Protein AF-A0A536HN06-F1 (afdb_monomer)

Radius of gyration: 13.72 Å; Cα contacts (8 Å, |Δi|>4): 105; chains: 1; bounding box: 33×25×34 Å

Structure (mmCIF, N/CA/C/O backbone):
data_AF-A0A536HN06-F1
#
_entry.id   AF-A0A536HN06-F1
#
loop_
_atom_site.group_PDB
_atom_site.id
_atom_site.type_symbol
_atom_site.label_atom_id
_atom_site.label_alt_id
_atom_site.label_comp_id
_atom_site.label_asym_id
_atom_site.label_entity_id
_atom_site.label_seq_id
_atom_site.pdbx_PDB_ins_code
_atom_site.Cartn_x
_atom_site.Cartn_y
_atom_site.Cartn_z
_atom_site.occupancy
_atom_site.B_iso_or_equiv
_atom_site.auth_seq_id
_atom_site.auth_comp_id
_atom_site.auth_asym_id
_atom_site.auth_atom_id
_atom_site.pdbx_PDB_model_num
ATOM 1 N N . MET A 1 1 ? -21.569 -13.314 -17.818 1.00 38.66 1 MET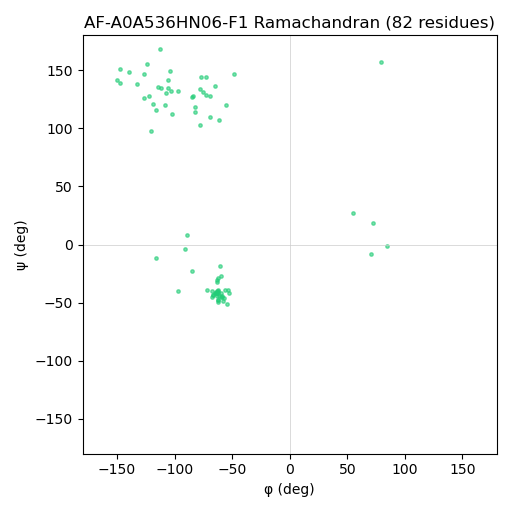 A N 1
ATOM 2 C CA . MET A 1 1 ? -20.336 -14.078 -17.536 1.00 38.66 1 MET A CA 1
ATOM 3 C C . MET A 1 1 ? -19.697 -13.475 -16.294 1.00 38.66 1 MET A C 1
ATOM 5 O O . MET A 1 1 ? -18.996 -12.478 -16.387 1.00 38.66 1 MET A O 1
ATOM 9 N N . THR A 1 2 ? -20.047 -13.984 -15.115 1.00 42.25 2 THR A N 1
ATOM 10 C CA . THR A 1 2 ? -19.434 -13.572 -13.847 1.00 42.25 2 THR A CA 1
ATOM 11 C C . THR A 1 2 ? -18.088 -14.272 -13.748 1.00 42.25 2 THR A C 1
ATOM 13 O O . THR A 1 2 ? -18.032 -15.477 -13.532 1.00 42.25 2 THR A O 1
ATOM 16 N N . VAL A 1 3 ? -17.004 -13.542 -14.008 1.00 51.34 3 VAL A N 1
ATOM 17 C CA . VAL A 1 3 ? -15.652 -14.064 -13.795 1.00 51.34 3 VAL A CA 1
ATOM 18 C C . VAL A 1 3 ? -15.456 -14.180 -12.289 1.00 51.34 3 VAL A C 1
ATOM 20 O O . VAL A 1 3 ? -15.385 -13.166 -11.594 1.00 51.34 3 VAL A O 1
ATOM 23 N N . GLU A 1 4 ? -15.408 -15.410 -11.790 1.00 48.16 4 GLU A N 1
ATOM 24 C CA . GLU A 1 4 ? -15.000 -15.705 -10.422 1.00 48.16 4 GLU A CA 1
ATOM 25 C C . GLU A 1 4 ? -13.552 -15.223 -10.263 1.00 48.16 4 GLU A C 1
ATOM 27 O O . GLU A 1 4 ? -12.623 -15.737 -10.891 1.00 48.16 4 GLU A O 1
ATOM 32 N N . ARG A 1 5 ? -13.365 -14.117 -9.534 1.00 59.25 5 ARG A N 1
ATOM 33 C CA . ARG A 1 5 ? -12.037 -13.538 -9.315 1.00 59.25 5 ARG A CA 1
ATOM 34 C C . ARG A 1 5 ? -11.285 -14.444 -8.347 1.00 59.25 5 ARG A C 1
ATOM 36 O O . ARG A 1 5 ? -11.791 -14.731 -7.268 1.00 59.25 5 ARG A O 1
ATOM 43 N N . ALA A 1 6 ? -10.069 -14.841 -8.719 1.00 61.03 6 ALA A N 1
ATOM 44 C CA . ALA A 1 6 ? -9.138 -15.489 -7.799 1.00 61.03 6 ALA A CA 1
ATOM 45 C C . ALA A 1 6 ? -9.036 -14.691 -6.479 1.00 61.03 6 ALA A C 1
ATOM 47 O O . ALA A 1 6 ? -9.139 -13.457 -6.519 1.00 61.03 6 ALA A O 1
ATOM 48 N N . PRO A 1 7 ? -8.831 -15.360 -5.326 1.00 74.50 7 PRO A N 1
ATOM 49 C CA . PRO A 1 7 ? -8.756 -14.689 -4.034 1.00 74.50 7 PRO A CA 1
ATOM 50 C C . PRO A 1 7 ? -7.679 -13.598 -4.057 1.00 74.50 7 PRO A C 1
ATOM 52 O O . PRO A 1 7 ? -6.506 -13.854 -4.342 1.00 74.50 7 PRO A O 1
ATOM 55 N N . VAL A 1 8 ? -8.108 -12.361 -3.803 1.00 86.94 8 VAL A N 1
ATOM 56 C CA . VAL A 1 8 ? -7.241 -11.180 -3.785 1.00 86.94 8 VAL A CA 1
ATOM 57 C C . VAL A 1 8 ? -6.480 -11.161 -2.464 1.00 86.94 8 VAL A C 1
ATOM 59 O O . VAL A 1 8 ? -7.060 -11.376 -1.405 1.00 86.94 8 VAL A O 1
ATOM 62 N N . GLU A 1 9 ? -5.174 -10.909 -2.523 1.00 95.00 9 GLU A N 1
ATOM 63 C CA . GLU A 1 9 ? -4.370 -10.732 -1.314 1.00 95.00 9 GLU A CA 1
ATOM 64 C C . GLU A 1 9 ? -4.756 -9.422 -0.620 1.00 95.00 9 GLU A C 1
ATOM 66 O O . GLU A 1 9 ? -4.740 -8.364 -1.257 1.00 95.00 9 GLU A O 1
ATOM 71 N N . VAL A 1 10 ? -5.071 -9.492 0.674 1.00 95.12 10 VAL A N 1
ATOM 72 C CA . VAL A 1 10 ? -5.512 -8.341 1.470 1.00 95.12 10 VAL A CA 1
ATOM 73 C C . VAL A 1 10 ? -4.418 -7.933 2.450 1.00 95.12 10 VAL A C 1
ATOM 75 O O . VAL A 1 10 ? -4.049 -8.689 3.347 1.00 95.12 10 VAL A O 1
ATOM 78 N N . LEU A 1 11 ? -3.939 -6.697 2.325 1.00 96.88 11 LE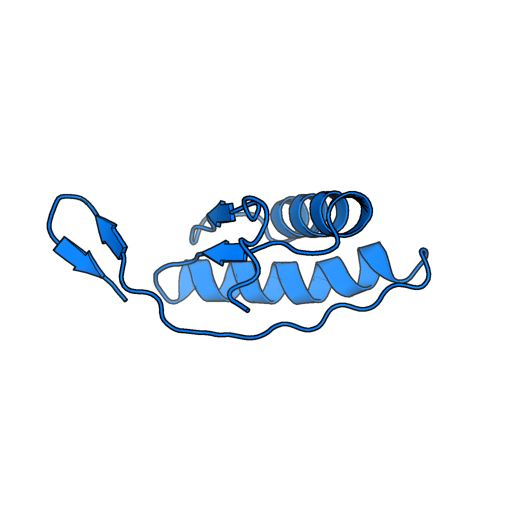U A N 1
ATOM 79 C CA . LEU A 1 11 ? -3.015 -6.073 3.266 1.00 96.88 11 LEU A CA 1
ATOM 80 C C . LEU A 1 11 ? -3.773 -5.101 4.170 1.00 96.88 11 LEU A C 1
ATOM 82 O O . LEU A 1 11 ? -4.239 -4.051 3.727 1.00 96.88 11 LEU A O 1
ATOM 86 N N . LYS A 1 12 ? -3.866 -5.433 5.459 1.00 95.81 12 LYS A N 1
ATOM 87 C CA . LYS A 1 12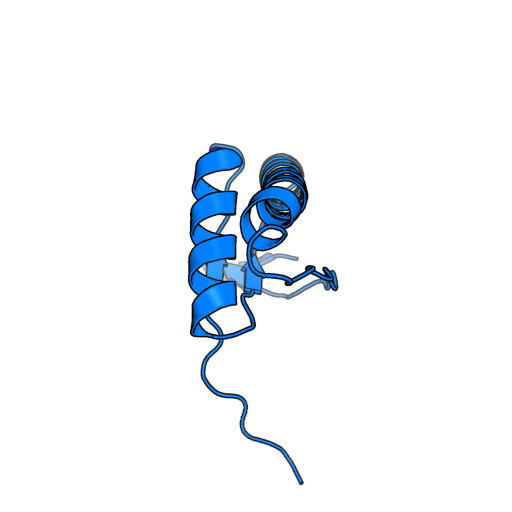 ? -4.453 -4.551 6.474 1.00 95.81 12 LYS A CA 1
ATOM 88 C C . LYS A 1 12 ? -3.400 -3.578 6.994 1.00 95.81 12 LYS A C 1
ATOM 90 O O . LYS A 1 12 ? -2.330 -3.995 7.435 1.00 95.81 12 LYS A O 1
ATOM 95 N N . VAL A 1 13 ? -3.707 -2.288 6.959 1.00 97.88 13 VAL A N 1
ATOM 96 C CA . VAL A 1 13 ? -2.811 -1.209 7.382 1.00 97.88 13 VAL A CA 1
ATOM 97 C C . VAL A 1 13 ? -3.389 -0.519 8.611 1.00 97.88 13 VAL A C 1
ATOM 99 O O . VAL A 1 13 ? -4.576 -0.216 8.679 1.00 97.88 13 VAL A O 1
ATOM 102 N N . SER A 1 14 ? -2.527 -0.256 9.588 1.00 97.75 14 SER A N 1
ATOM 103 C CA . SER A 1 14 ? -2.836 0.476 10.818 1.00 97.75 14 SER A CA 1
ATOM 104 C C . SER A 1 14 ? -2.107 1.823 10.859 1.00 97.75 14 SER A C 1
ATOM 106 O O . SER A 1 14 ? -1.160 2.060 10.107 1.00 97.75 14 SER A O 1
ATOM 108 N N . ALA A 1 15 ? -2.475 2.697 11.799 1.00 98.12 15 ALA A N 1
ATOM 109 C CA . ALA A 1 15 ? -1.777 3.970 12.008 1.00 98.12 15 ALA A CA 1
ATOM 110 C C . ALA A 1 15 ? -0.284 3.803 12.373 1.00 98.12 15 ALA A C 1
ATOM 112 O O . ALA A 1 15 ? 0.530 4.678 12.071 1.00 98.12 15 ALA A O 1
ATOM 113 N N . THR A 1 16 ? 0.081 2.671 12.984 1.00 98.19 16 THR A N 1
ATOM 114 C CA . THR A 1 16 ? 1.455 2.324 13.390 1.00 98.19 16 THR A CA 1
ATOM 115 C C . THR A 1 16 ? 2.236 1.556 12.322 1.00 98.19 16 THR A C 1
ATOM 117 O O . THR A 1 16 ? 3.422 1.274 12.505 1.00 98.19 16 THR A O 1
ATOM 120 N N . SER A 1 17 ? 1.602 1.219 11.195 1.00 98.50 17 SER A N 1
ATOM 121 C CA . SER A 1 17 ? 2.266 0.525 10.094 1.00 98.50 17 SER A CA 1
ATOM 122 C C . SER A 1 17 ? 3.357 1.397 9.477 1.00 98.50 17 SER A C 1
ATOM 124 O O . SER A 1 17 ? 3.161 2.586 9.228 1.00 98.50 17 SER A O 1
ATOM 126 N N . LYS A 1 18 ? 4.518 0.797 9.197 1.00 98.69 18 LYS A N 1
ATOM 127 C CA . LYS A 1 18 ? 5.640 1.487 8.549 1.00 98.69 18 LYS A CA 1
ATOM 128 C C . LYS A 1 18 ? 5.420 1.506 7.029 1.00 98.69 18 LYS A C 1
ATOM 130 O O . LYS A 1 18 ? 5.431 0.426 6.435 1.00 98.69 18 LYS A O 1
ATOM 135 N N . PRO A 1 19 ? 5.306 2.677 6.370 1.00 98.62 19 PRO A N 1
ATOM 136 C CA . PRO A 1 19 ? 5.025 2.752 4.932 1.00 98.62 19 PRO A CA 1
ATOM 137 C C . PRO A 1 19 ? 5.983 1.950 4.053 1.00 98.62 19 PRO A C 1
ATOM 139 O O . PRO A 1 19 ? 5.549 1.294 3.119 1.00 98.62 19 PRO A O 1
ATOM 142 N N . VAL A 1 20 ? 7.277 1.949 4.383 1.00 98.69 20 VAL A N 1
ATOM 143 C CA . VAL A 1 20 ? 8.308 1.204 3.640 1.00 98.69 20 VAL A CA 1
ATOM 144 C C . VAL A 1 20 ? 8.066 -0.309 3.688 1.00 98.69 20 VAL A C 1
ATOM 146 O O . VAL A 1 20 ? 8.188 -0.984 2.669 1.00 98.69 20 VAL A O 1
ATOM 149 N N . ALA A 1 21 ? 7.674 -0.845 4.848 1.00 98.62 21 ALA A N 1
ATOM 150 C CA . ALA A 1 21 ? 7.384 -2.272 4.993 1.00 98.62 21 ALA A CA 1
ATOM 151 C C . ALA A 1 21 ? 6.131 -2.666 4.195 1.00 98.62 21 ALA A C 1
ATOM 153 O O . ALA A 1 21 ? 6.151 -3.645 3.451 1.00 98.62 21 ALA A O 1
ATOM 154 N N . VAL A 1 22 ? 5.069 -1.857 4.289 1.00 98.69 22 VAL A N 1
ATOM 155 C CA . VAL A 1 22 ? 3.834 -2.061 3.515 1.00 98.69 22 VAL A CA 1
ATOM 156 C C . VAL A 1 22 ? 4.109 -1.944 2.011 1.00 98.69 22 VAL A C 1
ATOM 158 O O . VAL A 1 22 ? 3.619 -2.759 1.238 1.00 98.69 22 VAL A O 1
ATOM 161 N N . ALA A 1 23 ? 4.944 -0.994 1.582 1.00 98.69 23 ALA A N 1
ATOM 162 C CA . ALA A 1 23 ? 5.324 -0.826 0.180 1.00 98.69 23 ALA A CA 1
ATOM 163 C C . ALA A 1 23 ? 6.077 -2.044 -0.374 1.00 98.69 23 ALA A C 1
ATOM 165 O O . ALA A 1 23 ? 5.833 -2.452 -1.510 1.00 98.69 23 ALA A O 1
ATOM 166 N N . GLY A 1 24 ? 6.961 -2.645 0.429 1.00 98.50 24 GLY A N 1
ATOM 167 C CA . GLY A 1 24 ? 7.635 -3.895 0.079 1.00 98.50 24 GLY A CA 1
ATOM 168 C C . GLY A 1 24 ? 6.647 -5.048 -0.112 1.00 98.50 24 GLY A C 1
ATOM 169 O O . GLY A 1 24 ? 6.728 -5.762 -1.112 1.00 98.50 24 GLY A O 1
ATOM 170 N N . ALA A 1 25 ? 5.670 -5.178 0.791 1.00 98.38 25 ALA A N 1
ATOM 171 C CA . ALA A 1 25 ? 4.604 -6.172 0.671 1.00 98.38 25 ALA A CA 1
ATOM 172 C C . ALA A 1 25 ? 3.746 -5.948 -0.588 1.00 98.38 25 ALA A C 1
ATOM 174 O O . ALA A 1 25 ? 3.567 -6.879 -1.370 1.00 98.38 25 ALA A O 1
ATOM 175 N N . ILE A 1 26 ? 3.298 -4.710 -0.842 1.00 98.31 26 ILE A N 1
ATOM 176 C CA . ILE A 1 26 ? 2.562 -4.336 -2.064 1.00 98.31 26 ILE A CA 1
ATOM 177 C C . ILE A 1 26 ? 3.361 -4.738 -3.307 1.00 98.31 26 ILE A C 1
ATOM 179 O O . ILE A 1 26 ? 2.839 -5.434 -4.174 1.00 98.31 26 ILE A O 1
ATOM 183 N N . ALA A 1 27 ? 4.638 -4.354 -3.391 1.00 98.00 27 ALA A N 1
ATOM 184 C CA . ALA A 1 27 ? 5.475 -4.656 -4.548 1.00 98.00 27 ALA A CA 1
ATOM 185 C C . ALA A 1 27 ? 5.661 -6.170 -4.759 1.00 98.00 27 ALA A C 1
ATOM 187 O O . ALA A 1 27 ? 5.613 -6.636 -5.897 1.00 98.00 27 ALA A O 1
ATOM 188 N N . GLY A 1 28 ? 5.844 -6.944 -3.684 1.00 97.00 28 GLY A N 1
ATOM 189 C CA . GLY A 1 28 ? 5.961 -8.404 -3.759 1.00 97.00 28 GLY A CA 1
ATOM 190 C C . GLY A 1 28 ? 4.691 -9.073 -4.290 1.00 97.00 28 GLY A C 1
ATOM 191 O O . GLY A 1 28 ? 4.755 -9.930 -5.177 1.00 97.00 28 GLY A O 1
ATOM 192 N N . VAL A 1 29 ? 3.526 -8.637 -3.806 1.00 97.00 29 VAL A N 1
ATOM 193 C CA . VAL A 1 29 ? 2.231 -9.144 -4.279 1.00 97.00 29 VAL A CA 1
ATOM 194 C C . VAL A 1 29 ? 1.982 -8.735 -5.729 1.00 97.00 29 VAL A C 1
ATOM 196 O O . VAL A 1 29 ? 1.585 -9.566 -6.537 1.00 97.00 29 VAL A O 1
ATOM 199 N N . ILE A 1 30 ? 2.264 -7.487 -6.104 1.00 96.19 30 ILE A N 1
ATOM 200 C CA . ILE A 1 30 ? 2.051 -7.003 -7.474 1.00 96.19 30 ILE A CA 1
ATOM 201 C C . ILE A 1 30 ? 2.906 -7.767 -8.487 1.00 96.19 30 ILE A C 1
ATOM 203 O O . ILE A 1 30 ? 2.386 -8.164 -9.525 1.00 96.19 30 ILE A O 1
ATOM 207 N N . ARG A 1 31 ? 4.177 -8.054 -8.183 1.00 94.75 31 ARG A N 1
ATOM 208 C CA . ARG A 1 31 ? 5.038 -8.838 -9.089 1.00 94.75 31 ARG A CA 1
ATOM 20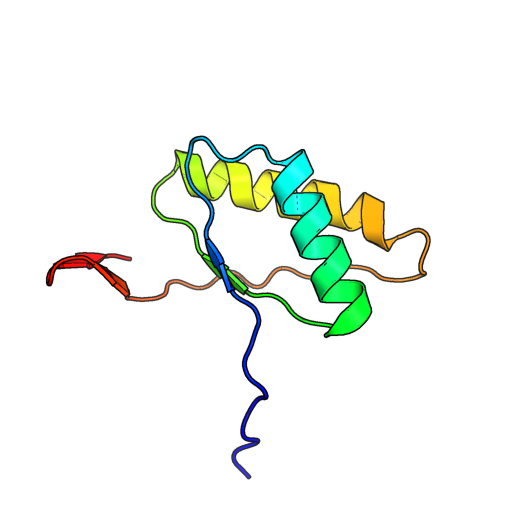9 C C . ARG A 1 31 ? 4.547 -10.269 -9.315 1.00 94.75 31 ARG A C 1
ATOM 211 O O . ARG A 1 31 ? 4.820 -10.828 -10.368 1.00 94.75 31 ARG A O 1
ATOM 218 N N . SER A 1 32 ? 3.879 -10.865 -8.327 1.00 92.00 32 SER A N 1
ATOM 219 C CA . SER A 1 32 ? 3.462 -12.274 -8.367 1.00 92.00 32 SER A CA 1
ATOM 220 C C . SER A 1 32 ? 2.012 -12.469 -8.812 1.00 92.00 32 SER A C 1
ATOM 222 O O . SER A 1 32 ? 1.722 -13.401 -9.556 1.00 92.00 32 SER A O 1
ATOM 224 N N . LYS A 1 33 ? 1.101 -11.600 -8.364 1.00 93.44 33 LYS A N 1
ATOM 225 C CA . LYS A 1 33 ? -0.354 -11.727 -8.552 1.00 93.44 33 LYS A CA 1
ATOM 226 C C . LYS A 1 33 ? -0.963 -10.614 -9.408 1.00 93.44 33 LYS A C 1
ATOM 228 O O . LYS A 1 33 ? -2.136 -10.696 -9.756 1.00 93.44 33 LYS A O 1
ATOM 233 N N . GLY A 1 34 ? -0.223 -9.541 -9.699 1.00 94.00 34 GLY A N 1
ATOM 234 C CA . GLY A 1 34 ? -0.705 -8.390 -10.476 1.00 94.00 34 GLY A CA 1
ATOM 235 C C . GLY A 1 34 ? -1.742 -7.504 -9.770 1.00 94.00 34 GLY A C 1
ATOM 236 O O . GLY A 1 34 ? -2.073 -6.436 -10.277 1.00 94.00 34 GLY A O 1
ATOM 237 N N . ARG A 1 35 ? -2.254 -7.909 -8.599 1.00 95.19 35 ARG A N 1
ATOM 238 C CA . ARG A 1 35 ? -3.265 -7.172 -7.835 1.00 95.19 35 ARG A CA 1
ATOM 239 C C . ARG A 1 35 ? -3.131 -7.423 -6.336 1.00 95.19 35 ARG A C 1
ATOM 241 O O . ARG A 1 35 ? -2.901 -8.551 -5.910 1.00 95.19 35 ARG A O 1
ATOM 248 N N . VAL A 1 36 ? -3.352 -6.371 -5.554 1.00 96.31 36 VAL A N 1
ATOM 249 C CA . VAL A 1 36 ? -3.441 -6.400 -4.091 1.00 96.31 36 VAL A CA 1
ATOM 250 C C . VAL A 1 36 ? -4.570 -5.480 -3.641 1.00 96.31 36 VAL A 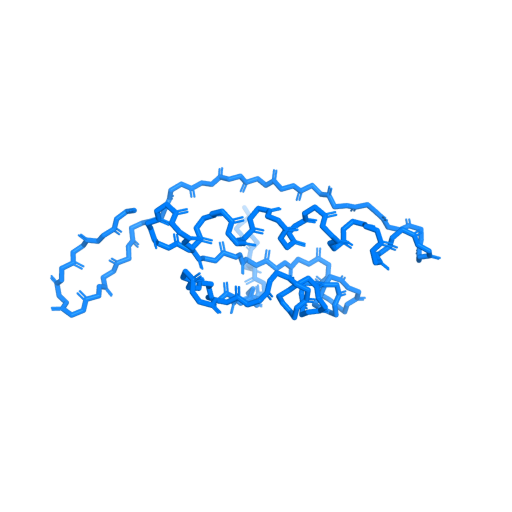C 1
ATOM 252 O O . VAL A 1 36 ? -4.845 -4.475 -4.299 1.00 96.31 36 VAL A O 1
ATOM 255 N N . GLU A 1 37 ? -5.223 -5.820 -2.539 1.00 96.50 37 GLU A N 1
ATOM 256 C CA . GLU A 1 37 ? -6.165 -4.944 -1.852 1.00 96.50 37 GLU A CA 1
ATOM 257 C C . GLU A 1 37 ? -5.520 -4.410 -0.575 1.00 96.50 37 GLU A C 1
ATOM 259 O O . GLU A 1 37 ? -4.893 -5.157 0.175 1.00 96.50 37 GLU A O 1
ATOM 264 N N . VAL A 1 38 ? -5.653 -3.107 -0.333 1.00 97.06 38 VAL A N 1
ATOM 265 C CA . VAL A 1 38 ? -5.130 -2.457 0.870 1.00 97.06 38 VAL A CA 1
ATOM 266 C C . VAL A 1 38 ? -6.310 -1.917 1.659 1.00 97.06 38 VAL A C 1
ATOM 268 O O . VAL A 1 38 ? -7.012 -1.030 1.184 1.00 97.06 38 VAL A O 1
ATOM 271 N N . GLN A 1 39 ? -6.515 -2.448 2.859 1.00 95.75 39 GLN A N 1
ATOM 272 C CA . GLN A 1 39 ? -7.603 -2.049 3.748 1.00 95.75 39 GLN A CA 1
ATOM 273 C C . GLN A 1 39 ? -7.042 -1.237 4.912 1.00 95.75 39 GLN A C 1
ATOM 275 O O . GLN A 1 39 ? -6.072 -1.644 5.555 1.00 95.75 39 GLN A O 1
ATOM 280 N N . ALA A 1 40 ? -7.642 -0.085 5.189 1.00 95.12 40 ALA A N 1
ATOM 281 C CA . ALA A 1 40 ? -7.191 0.830 6.227 1.00 95.12 40 ALA A CA 1
ATOM 282 C C . ALA A 1 40 ? -8.389 1.554 6.843 1.00 95.12 40 ALA A C 1
ATOM 284 O O . ALA A 1 40 ? -9.274 1.987 6.116 1.00 95.12 40 ALA A O 1
ATOM 285 N N . ILE A 1 41 ? -8.381 1.725 8.167 1.00 93.75 41 ILE A N 1
ATOM 286 C CA . ILE A 1 41 ? -9.467 2.379 8.911 1.00 93.75 41 ILE A CA 1
ATOM 287 C C . ILE A 1 41 ? -8.907 3.567 9.679 1.00 93.75 41 ILE A C 1
ATOM 289 O O . ILE A 1 41 ? -7.946 3.439 10.444 1.00 93.75 41 ILE A O 1
ATOM 293 N N . GLY A 1 42 ? -9.539 4.724 9.499 1.00 93.88 42 GLY A N 1
ATOM 294 C CA . GLY A 1 42 ? -9.159 5.965 10.162 1.00 93.88 42 GLY A CA 1
ATOM 295 C C . GLY A 1 42 ? -7.961 6.674 9.522 1.00 93.88 42 GLY A C 1
ATOM 296 O O . GLY A 1 42 ? -7.112 6.085 8.847 1.00 93.88 42 GLY A O 1
ATOM 297 N N . ALA A 1 43 ? -7.876 7.985 9.767 1.00 96.88 43 ALA A N 1
ATOM 298 C CA . ALA A 1 43 ? -6.952 8.891 9.079 1.00 96.88 43 ALA A CA 1
ATOM 299 C C . ALA A 1 43 ? -5.475 8.468 9.174 1.00 96.88 43 ALA A C 1
ATOM 301 O O . ALA A 1 43 ? -4.730 8.569 8.199 1.00 96.88 43 ALA A O 1
ATOM 302 N N . GLY A 1 44 ? -5.051 7.958 10.336 1.00 97.94 44 GLY A N 1
ATOM 303 C CA . GLY A 1 44 ? -3.681 7.492 10.544 1.00 97.94 44 GLY A CA 1
ATOM 304 C C . GLY A 1 44 ? -3.321 6.323 9.629 1.00 97.94 44 GLY A C 1
ATOM 305 O O . GLY A 1 44 ? -2.300 6.375 8.949 1.00 97.94 44 GLY A O 1
ATOM 306 N N . ALA A 1 45 ? -4.173 5.297 9.569 1.00 97.81 45 ALA A N 1
ATOM 307 C CA . ALA A 1 45 ? -3.948 4.127 8.728 1.00 97.81 45 ALA A CA 1
ATOM 308 C C . ALA A 1 45 ? -4.004 4.474 7.235 1.00 97.81 45 ALA A C 1
ATOM 310 O O . ALA A 1 45 ? -3.127 4.060 6.478 1.00 97.81 45 ALA A O 1
ATOM 311 N N . ILE A 1 46 ? -4.983 5.291 6.828 1.00 98.00 46 ILE A N 1
ATOM 312 C CA . ILE A 1 46 ? -5.140 5.753 5.442 1.00 98.00 46 ILE A CA 1
ATOM 313 C C . ILE A 1 46 ? -3.881 6.500 4.983 1.00 98.00 46 ILE A C 1
ATOM 315 O O . ILE A 1 46 ? -3.345 6.215 3.914 1.00 98.00 46 ILE A O 1
ATOM 319 N N . ASN A 1 47 ? -3.339 7.395 5.815 1.00 98.44 47 ASN A N 1
ATOM 320 C CA . ASN A 1 47 ? -2.099 8.107 5.502 1.00 98.44 47 ASN A CA 1
ATOM 321 C C . ASN A 1 47 ? -0.911 7.147 5.297 1.00 98.44 47 ASN A C 1
ATOM 323 O O . ASN A 1 47 ? -0.128 7.329 4.365 1.00 98.44 47 ASN A O 1
ATOM 327 N N . GLN A 1 48 ? -0.775 6.103 6.128 1.00 98.75 48 GLN A N 1
ATOM 328 C CA . GLN A 1 48 ? 0.289 5.107 5.935 1.00 98.75 48 GLN A CA 1
ATOM 329 C C . GLN A 1 48 ? 0.086 4.284 4.658 1.00 98.75 48 GLN A C 1
ATOM 331 O O . GLN A 1 48 ? 1.055 4.039 3.938 1.00 98.75 48 GLN A O 1
ATOM 336 N N . ALA A 1 49 ? -1.154 3.898 4.351 1.00 98.62 49 ALA A N 1
ATOM 337 C CA . ALA A 1 49 ? -1.493 3.145 3.148 1.00 98.62 49 ALA A CA 1
ATOM 338 C C . ALA A 1 49 ? -1.159 3.939 1.877 1.00 98.62 49 ALA A C 1
ATOM 340 O O . ALA A 1 49 ? -0.469 3.433 0.993 1.00 98.62 49 ALA A O 1
ATOM 341 N N . VAL A 1 50 ? -1.558 5.212 1.811 1.00 98.56 50 VAL A N 1
ATOM 342 C CA . VAL A 1 50 ? -1.288 6.080 0.653 1.00 98.56 50 VAL A CA 1
ATOM 343 C C . VAL A 1 50 ? 0.213 6.332 0.479 1.00 98.56 50 VAL A C 1
ATOM 345 O O . VAL A 1 50 ? 0.723 6.240 -0.639 1.00 98.56 50 VAL A O 1
ATOM 348 N N . LYS A 1 51 ? 0.958 6.562 1.572 1.00 98.69 51 LYS A N 1
ATOM 349 C CA . LYS A 1 51 ? 2.431 6.650 1.524 1.00 98.69 51 LYS A CA 1
ATOM 350 C C . LYS A 1 51 ? 3.056 5.366 0.980 1.00 98.69 51 LYS A C 1
ATOM 352 O O . LYS A 1 51 ? 3.955 5.431 0.146 1.00 98.69 51 LYS A O 1
ATOM 357 N N . ALA A 1 52 ? 2.582 4.206 1.430 1.00 98.81 52 ALA A N 1
ATOM 358 C CA . ALA A 1 52 ? 3.078 2.916 0.969 1.00 98.81 52 ALA A CA 1
ATOM 359 C C . ALA A 1 52 ? 2.797 2.682 -0.523 1.00 98.81 52 ALA A C 1
ATOM 361 O O . ALA A 1 52 ? 3.692 2.243 -1.243 1.00 98.81 52 ALA A O 1
ATOM 362 N N . ILE A 1 53 ? 1.602 3.041 -1.007 1.00 98.50 53 ILE A N 1
ATOM 363 C CA . ILE A 1 53 ? 1.249 2.999 -2.434 1.00 98.50 53 ILE A CA 1
ATOM 364 C C . ILE A 1 53 ? 2.225 3.862 -3.243 1.00 98.50 53 ILE A C 1
ATOM 366 O O . ILE A 1 53 ? 2.812 3.374 -4.209 1.00 98.50 53 ILE A O 1
ATOM 370 N N . ALA A 1 54 ? 2.476 5.103 -2.818 1.00 98.44 54 ALA A N 1
ATOM 371 C CA . ALA A 1 54 ? 3.410 5.996 -3.502 1.00 98.44 54 ALA A CA 1
ATOM 372 C C . ALA A 1 54 ? 4.840 5.424 -3.558 1.00 98.44 54 ALA A C 1
ATOM 374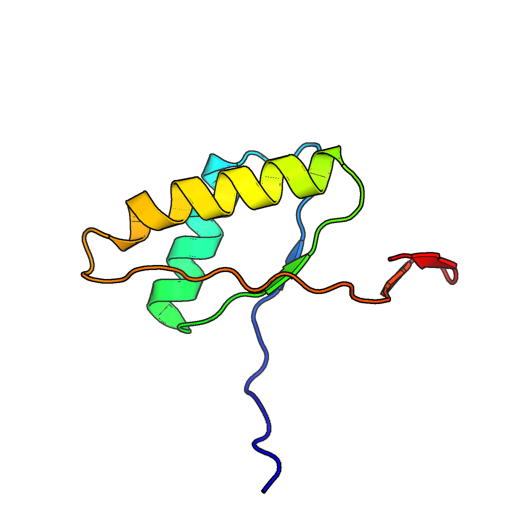 O O . ALA A 1 54 ? 5.456 5.417 -4.622 1.00 98.44 54 ALA A O 1
ATOM 375 N N . ILE A 1 55 ? 5.349 4.886 -2.444 1.00 98.62 55 ILE A N 1
ATOM 376 C CA . ILE A 1 55 ? 6.682 4.259 -2.386 1.00 98.62 55 ILE A CA 1
ATOM 377 C C . ILE A 1 55 ? 6.739 3.010 -3.280 1.00 98.62 55 ILE A C 1
ATOM 379 O O . ILE A 1 55 ? 7.716 2.806 -4.000 1.00 98.62 55 ILE A O 1
ATOM 383 N N . SER A 1 56 ? 5.682 2.191 -3.280 1.00 98.44 56 SER A N 1
ATOM 384 C CA . SER A 1 56 ? 5.638 0.939 -4.044 1.00 98.44 56 SER A CA 1
ATOM 385 C C . SER A 1 56 ? 5.756 1.150 -5.557 1.00 98.44 56 SER A C 1
ATOM 387 O O . SER A 1 56 ? 6.344 0.304 -6.230 1.00 98.44 56 SER A O 1
ATOM 389 N N . ARG A 1 57 ? 5.310 2.303 -6.086 1.00 98.00 57 ARG A N 1
ATOM 390 C CA . ARG A 1 57 ? 5.531 2.688 -7.493 1.00 98.00 57 ARG A CA 1
ATOM 391 C C . ARG A 1 57 ? 7.013 2.720 -7.844 1.00 98.00 57 ARG A C 1
ATOM 393 O O . ARG A 1 57 ? 7.421 2.126 -8.837 1.00 98.00 57 ARG A O 1
ATOM 400 N N . GLY A 1 58 ? 7.831 3.332 -6.986 1.00 97.88 58 GLY A N 1
ATOM 401 C CA . GLY A 1 58 ? 9.284 3.350 -7.154 1.00 97.88 58 GLY A CA 1
ATOM 402 C C . GLY A 1 58 ? 9.907 1.954 -7.083 1.00 97.88 58 GLY A C 1
ATOM 403 O O . GLY A 1 58 ? 10.875 1.675 -7.783 1.00 97.88 58 GLY A O 1
ATOM 404 N N . TYR A 1 59 ? 9.336 1.050 -6.2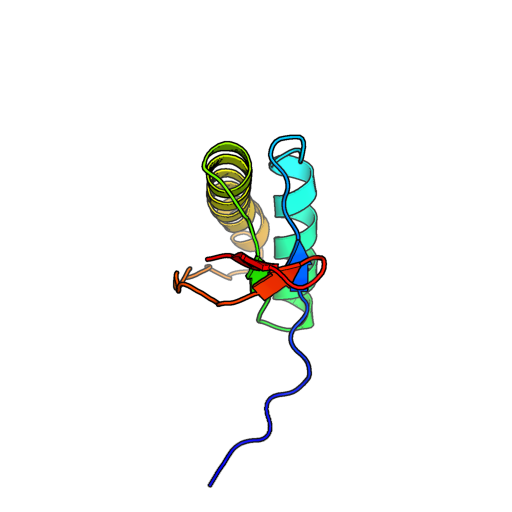83 1.00 98.31 59 TYR A N 1
ATOM 405 C CA . TYR A 1 59 ? 9.834 -0.322 -6.178 1.00 98.31 59 TYR A CA 1
ATOM 406 C C . TYR A 1 59 ? 9.532 -1.153 -7.420 1.00 98.31 59 TYR A C 1
ATOM 408 O O . TYR A 1 59 ? 10.380 -1.945 -7.829 1.00 98.31 59 TYR A O 1
ATOM 416 N N . VAL A 1 60 ? 8.354 -1.007 -8.028 1.00 97.50 60 VAL A N 1
ATOM 417 C CA . VAL A 1 60 ? 7.974 -1.820 -9.194 1.00 97.50 60 VAL A CA 1
ATOM 418 C C . VAL A 1 60 ? 8.488 -1.256 -10.523 1.00 97.50 60 VAL A C 1
ATOM 420 O O . VAL A 1 60 ? 8.700 -2.044 -11.444 1.00 97.50 60 VAL A O 1
ATOM 423 N N . ALA A 1 61 ? 8.779 0.049 -10.603 1.00 97.62 61 ALA A N 1
ATOM 424 C CA . ALA A 1 61 ? 9.238 0.720 -11.825 1.00 97.62 61 ALA A CA 1
ATOM 425 C C . ALA A 1 61 ? 10.460 0.065 -12.511 1.00 97.62 61 ALA A C 1
ATOM 427 O O . ALA A 1 61 ? 10.409 -0.114 -13.728 1.00 97.62 61 ALA A O 1
ATOM 428 N N . PRO A 1 62 ? 11.515 -0.397 -11.802 1.00 96.12 62 PRO A N 1
ATOM 429 C CA . PRO A 1 62 ? 12.632 -1.115 -12.431 1.00 96.12 62 PRO A CA 1
ATOM 430 C C . PRO A 1 62 ? 12.236 -2.418 -13.141 1.00 96.12 62 PRO A C 1
ATOM 432 O O . PRO A 1 62 ? 12.991 -2.921 -13.963 1.00 96.12 62 PRO A O 1
ATOM 435 N N . GLY A 1 63 ? 11.066 -2.979 -12.820 1.00 94.69 63 GLY A N 1
ATOM 436 C CA . GLY A 1 63 ? 10.496 -4.143 -13.501 1.00 94.69 63 GLY A CA 1
ATOM 437 C C . GLY A 1 63 ? 9.608 -3.796 -14.698 1.00 94.69 63 GLY A C 1
ATOM 438 O O . GLY A 1 63 ? 8.926 -4.684 -15.195 1.00 94.69 63 GLY A O 1
ATOM 439 N N . GLY A 1 64 ? 9.557 -2.527 -15.123 1.00 95.38 64 GLY A N 1
ATOM 440 C CA . GLY A 1 64 ? 8.691 -2.069 -16.215 1.00 95.38 64 GLY A CA 1
ATOM 441 C C . GLY A 1 64 ? 7.203 -2.014 -15.857 1.00 95.38 64 GLY A C 1
ATOM 442 O O . GLY A 1 64 ? 6.360 -2.001 -16.749 1.00 95.38 64 GLY A O 1
ATOM 443 N N . LEU A 1 65 ? 6.872 -2.008 -14.563 1.00 95.69 65 LEU A N 1
ATOM 444 C CA . LEU A 1 65 ? 5.500 -1.944 -14.058 1.00 95.69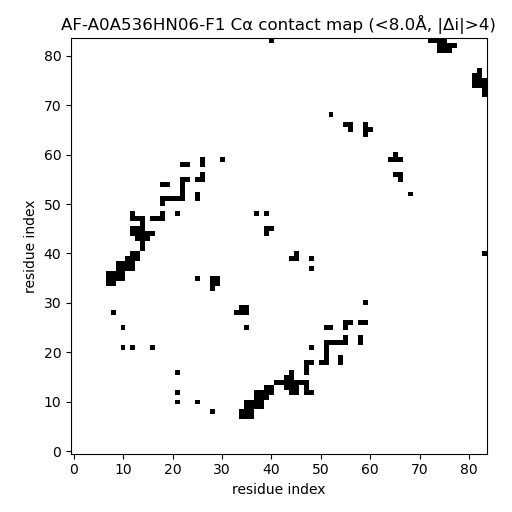 65 LEU A CA 1
ATOM 445 C C . LEU A 1 65 ? 5.187 -0.540 -13.527 1.00 95.69 65 LEU A C 1
ATOM 447 O O . LEU A 1 65 ? 6.055 0.113 -12.951 1.00 95.69 65 LEU A O 1
ATOM 451 N N . ASP A 1 66 ? 3.926 -0.125 -13.632 1.00 94.75 66 ASP A N 1
ATOM 452 C CA . ASP A 1 66 ? 3.370 1.008 -12.881 1.00 94.75 66 ASP A CA 1
ATOM 453 C C . ASP A 1 66 ? 2.135 0.544 -12.096 1.00 94.75 66 ASP A C 1
ATOM 455 O O . ASP A 1 66 ? 1.491 -0.445 -12.455 1.00 94.75 66 ASP A O 1
ATOM 459 N N . LEU A 1 67 ? 1.811 1.244 -11.008 1.00 93.81 67 LEU A N 1
ATOM 460 C CA . LEU A 1 67 ? 0.606 0.987 -10.223 1.00 93.81 67 LEU A CA 1
ATOM 461 C C . LEU A 1 67 ? -0.450 2.058 -10.460 1.00 93.81 67 LEU A C 1
ATOM 463 O O . LEU A 1 67 ? -0.169 3.256 -10.434 1.00 93.81 67 LEU A O 1
ATOM 467 N N . VAL A 1 68 ? -1.697 1.603 -10.512 1.00 96.69 68 VAL A N 1
ATOM 468 C CA . VAL A 1 68 ? -2.888 2.438 -10.366 1.00 96.69 68 VAL A CA 1
ATOM 469 C C . VAL A 1 68 ? -3.572 2.066 -9.053 1.00 96.69 68 VAL A C 1
ATOM 471 O O . VAL A 1 68 ? -3.736 0.888 -8.742 1.00 96.69 68 VAL A O 1
ATOM 474 N N . CYS A 1 69 ? -3.970 3.074 -8.279 1.00 96.81 69 CYS A N 1
ATOM 475 C CA . CYS A 1 69 ? -4.787 2.899 -7.083 1.00 96.81 69 CYS A CA 1
ATOM 476 C C . CYS A 1 69 ? -6.229 3.298 -7.397 1.00 96.81 69 CYS A C 1
ATOM 478 O O . CYS A 1 69 ? -6.461 4.363 -7.967 1.00 96.81 69 CYS A O 1
ATOM 480 N N . ILE A 1 70 ? -7.182 2.451 -7.013 1.00 97.25 70 ILE A N 1
ATOM 481 C CA . ILE A 1 70 ? -8.614 2.702 -7.172 1.00 97.25 70 ILE A CA 1
ATOM 482 C C . ILE A 1 70 ? -9.223 2.671 -5.767 1.00 97.25 70 ILE A C 1
ATOM 484 O O . ILE A 1 70 ? -9.438 1.578 -5.237 1.00 97.25 70 ILE A O 1
ATOM 488 N N . PRO A 1 71 ? -9.434 3.832 -5.124 1.00 95.88 71 PRO A N 1
ATOM 489 C CA . PRO A 1 71 ? -10.011 3.875 -3.790 1.00 95.88 71 PRO A CA 1
ATOM 490 C C . PRO A 1 71 ? -11.504 3.540 -3.839 1.00 95.88 71 PRO A C 1
ATOM 492 O O . PRO A 1 71 ? -12.216 3.938 -4.761 1.00 95.88 71 PRO A O 1
ATOM 495 N N . ALA A 1 72 ? -11.974 2.840 -2.816 1.00 94.25 72 ALA A N 1
ATOM 496 C CA . ALA A 1 72 ? -13.382 2.578 -2.569 1.00 94.25 72 ALA A CA 1
ATOM 497 C C . ALA A 1 72 ? -13.610 2.516 -1.057 1.00 94.25 72 ALA A C 1
ATOM 499 O O . ALA A 1 72 ? -12.702 2.146 -0.311 1.00 94.25 72 ALA A O 1
ATOM 500 N N . PHE A 1 73 ? -14.817 2.868 -0.624 1.00 91.38 73 PHE A N 1
ATOM 501 C CA . PHE A 1 73 ? -15.282 2.516 0.711 1.00 91.38 73 PHE A CA 1
ATOM 502 C C . PHE A 1 73 ? -15.696 1.047 0.719 1.00 91.38 73 PHE A C 1
ATOM 504 O O . PHE A 1 73 ? -16.221 0.543 -0.277 1.00 91.38 73 PHE A O 1
ATOM 511 N N . ILE A 1 74 ? -15.440 0.372 1.832 1.00 84.00 74 ILE A N 1
ATOM 512 C CA . ILE A 1 74 ? -15.928 -0.978 2.088 1.00 84.00 74 ILE A CA 1
ATOM 513 C C . ILE A 1 74 ? -16.522 -0.993 3.486 1.00 84.00 74 ILE A C 1
ATOM 515 O O . ILE A 1 74 ? -15.931 -0.431 4.406 1.00 84.00 74 ILE A O 1
ATOM 519 N N . ASP A 1 75 ? -17.661 -1.653 3.640 1.00 80.75 75 ASP A N 1
ATOM 520 C CA . ASP A 1 75 ? -18.218 -1.893 4.961 1.00 80.75 75 ASP A CA 1
ATOM 521 C C . ASP A 1 75 ? -17.567 -3.144 5.540 1.00 80.75 75 ASP A C 1
ATOM 523 O O . ASP A 1 75 ? -17.484 -4.201 4.905 1.00 80.75 75 ASP A O 1
ATOM 527 N N . ILE A 1 76 ? -17.050 -3.007 6.751 1.00 73.88 76 ILE A N 1
ATOM 528 C CA . ILE A 1 76 ? -16.375 -4.075 7.473 1.00 73.88 76 ILE A CA 1
ATOM 529 C C . ILE A 1 76 ? -17.015 -4.224 8.845 1.00 73.88 76 ILE A C 1
ATOM 531 O O . ILE A 1 76 ? -17.108 -3.275 9.620 1.00 73.88 76 ILE A O 1
ATOM 535 N N . SER A 1 77 ? -17.432 -5.448 9.158 1.00 70.62 77 SER A N 1
ATOM 536 C CA . SER A 1 77 ? -17.895 -5.806 10.495 1.00 70.62 77 SER A CA 1
ATOM 537 C C . SER A 1 77 ? -16.686 -6.102 11.377 1.00 70.62 77 SER A C 1
ATOM 539 O O . SER A 1 77 ? -15.978 -7.089 11.161 1.00 70.62 77 SER A O 1
ATOM 541 N N . ILE A 1 78 ? -16.462 -5.265 12.384 1.00 70.00 78 ILE A N 1
ATOM 542 C CA . ILE A 1 78 ? -15.468 -5.484 13.437 1.00 70.00 78 ILE A CA 1
ATOM 543 C C . ILE A 1 78 ? -16.229 -5.561 14.754 1.00 70.00 78 ILE A C 1
ATOM 545 O O . ILE A 1 78 ? -16.936 -4.627 15.108 1.00 70.00 78 ILE A O 1
ATOM 549 N N . ASP A 1 79 ? -16.114 -6.687 15.460 1.00 72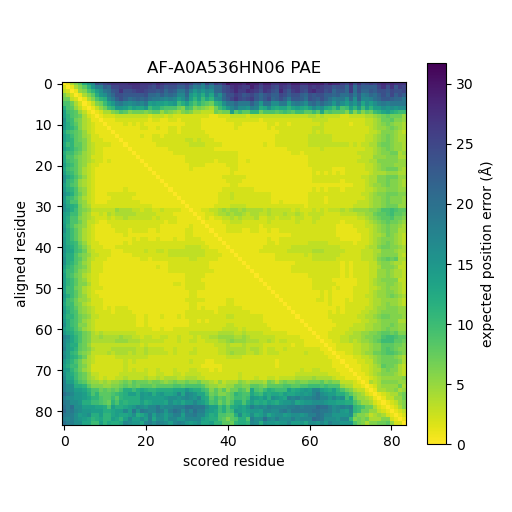.94 79 ASP A N 1
ATOM 550 C CA . ASP A 1 79 ? -16.764 -6.910 16.761 1.00 72.94 79 ASP A CA 1
ATOM 551 C C . ASP A 1 79 ? -18.297 -6.707 16.762 1.00 72.94 79 ASP A C 1
ATOM 553 O O . ASP A 1 79 ? -18.899 -6.403 17.787 1.00 72.94 79 ASP A O 1
ATOM 557 N N . GLY A 1 80 ? -18.944 -6.901 15.605 1.00 75.06 80 GLY A N 1
ATOM 558 C CA . GLY A 1 80 ? -20.387 -6.707 15.420 1.00 75.06 80 GLY A CA 1
ATOM 559 C C . GLY A 1 80 ? -20.806 -5.261 15.130 1.00 75.06 80 GLY A C 1
ATOM 560 O O . GLY A 1 80 ? -21.989 -5.017 14.908 1.00 75.06 80 GLY A O 1
ATOM 561 N N . GLU A 1 81 ? -19.861 -4.319 15.089 1.00 67.88 81 GLU A N 1
ATOM 562 C CA . GLU A 1 81 ? -20.080 -2.950 14.623 1.00 67.88 81 GLU A CA 1
ATOM 563 C C . GLU A 1 81 ? -19.655 -2.812 13.156 1.00 67.88 81 GLU A C 1
ATOM 565 O O . GLU A 1 81 ? -18.550 -3.212 12.774 1.00 67.88 81 GLU A O 1
ATOM 570 N N . GLU A 1 82 ? -20.508 -2.200 12.334 1.00 68.50 82 GLU A N 1
ATOM 571 C CA . GLU A 1 82 ? -20.119 -1.799 10.983 1.00 68.50 82 GLU A CA 1
ATOM 572 C C . GLU A 1 82 ? -19.229 -0.559 11.030 1.00 68.50 82 GLU A C 1
ATOM 574 O O . GLU A 1 82 ? -19.527 0.436 11.697 1.00 68.50 82 GLU A O 1
ATOM 579 N N . ARG A 1 83 ? -18.112 -0.627 10.307 1.00 71.69 83 ARG A N 1
ATOM 580 C CA . ARG A 1 83 ? -17.216 0.504 10.078 1.00 71.69 83 ARG A CA 1
ATOM 581 C C . ARG A 1 83 ? -16.979 0.680 8.585 1.00 71.69 83 ARG A C 1
ATOM 583 O O . ARG A 1 83 ? -16.904 -0.309 7.859 1.00 71.69 83 ARG A O 1
ATOM 590 N N . THR A 1 84 ? -16.815 1.936 8.183 1.00 69.25 84 THR A N 1
ATOM 591 C CA . THR A 1 84 ? -16.496 2.373 6.818 1.00 69.25 84 THR A CA 1
ATOM 592 C C . THR A 1 84 ? -15.158 3.113 6.798 1.00 69.25 84 THR A C 1
ATOM 594 O O . THR A 1 84 ? -14.819 3.769 7.816 1.00 69.25 84 THR A O 1
#

Solvent-accessible surface area (backbone atoms only — not comparable to full-atom values): 5133 Å² total; per-residue (Å²): 137,85,76,83,73,74,89,71,52,76,45,79,38,42,61,84,47,56,32,69,62,51,12,52,52,51,36,55,40,35,77,75,66,71,49,72,42,79,46,56,63,59,71,55,3,42,54,26,48,54,50,9,53,61,52,18,36,68,67,32,39,88,75,79,42,83,78,85,87,82,88,77,87,59,83,42,76,55,98,85,41,81,43,108

Nearest PDB structures (foldseek):
  2ek0-assembly1_A  TM=9.807E-01  e=2.813E-09  Thermus thermophilus
  6vlc-assembly2_D  TM=4.804E-01  e=6.110E+00  Neisseria meningitidis Z2491
  9f9k-assembly2_C  TM=3.135E-01  e=2.722E+00  Homo sapiens
  9f9a-assembly2_C  TM=3.184E-01  e=9.793E+00  Homo sapiens

Sequence (84 aa):
MTVERAPVEVLKVSATSKPVAVAGAIAGVIRSKGRVEVQAIGAGAINQAVKAIAISRGYVAPGGLDLVCIPAFIDISIDGEERT

pLDDT: mean 90.02, std 14.16, range [38.66, 98.81]

Mean predicted aligned error: 5.29 Å

Secondary structure (DSSP, 8-state):
----PPPPEEEEE-TT--HHHHHHHHHHHHHHHS-EEEEE-HHHHHHHHHHHHHHHHHHHGGGT-----------EEETTEEE-

Foldseek 3Di:
DPPPDDDAAEAEFELPDALCVLLVVQLVCCVPPVGHHYDYADDSRVVSPVSNLVVNQVVCVVVVDGDDDDDDDDWDQDPNDTDD